Protein AF-A0A1W9N2M9-F1 (afdb_monomer_lite)

pLDDT: mean 82.01, std 12.07, range [38.38, 94.38]

Sequence (95 aa):
MYKKYQYAILLITINALIQLCVSNVLAITREQVIKNAERYADYEWTVQKGNADPKWNILKVGQKVKGVAYNWGGSDTIEKFKEKLEKGIVAGNTI

Structure (mmCIF, N/CA/C/O backbone):
data_AF-A0A1W9N2M9-F1
#
_entry.id   AF-A0A1W9N2M9-F1
#
loop_
_atom_site.group_PDB
_atom_site.id
_atom_site.type_symbol
_atom_site.label_atom_id
_atom_site.label_alt_id
_atom_site.label_comp_id
_atom_site.label_asym_id
_atom_site.label_entity_id
_atom_site.label_seq_id
_atom_site.pdbx_PDB_ins_code
_atom_site.Cartn_x
_atom_site.Cartn_y
_atom_site.Cartn_z
_atom_site.occupancy
_atom_site.B_iso_or_equiv
_atom_site.auth_seq_id
_atom_site.auth_comp_id
_atom_site.auth_asym_id
_atom_site.auth_atom_id
_atom_site.pdbx_PDB_model_num
ATOM 1 N N . MET A 1 1 ? 31.806 14.134 -51.411 1.00 58.41 1 MET A N 1
ATOM 2 C CA . MET A 1 1 ? 30.407 14.331 -50.957 1.00 58.41 1 MET A CA 1
ATOM 3 C C . MET A 1 1 ? 29.787 13.055 -50.377 1.00 58.41 1 MET A C 1
ATOM 5 O O . MET A 1 1 ? 29.222 13.123 -49.298 1.00 58.41 1 MET A O 1
ATOM 9 N N . TYR A 1 2 ? 29.983 11.891 -51.006 1.00 62.41 2 TYR A N 1
ATOM 10 C CA . TYR A 1 2 ? 29.413 10.590 -50.606 1.00 62.41 2 TYR A CA 1
ATOM 11 C C . TYR A 1 2 ? 29.686 10.144 -49.150 1.00 62.41 2 TYR A C 1
ATOM 13 O O . TYR A 1 2 ? 28.767 9.749 -48.440 1.00 62.41 2 TYR A O 1
ATOM 21 N N . LYS A 1 3 ? 30.923 10.301 -48.652 1.00 68.88 3 LYS A N 1
ATOM 22 C CA . LYS A 1 3 ? 31.301 9.880 -47.287 1.00 68.88 3 LYS A CA 1
ATOM 23 C C . LYS A 1 3 ? 30.525 10.604 -46.174 1.00 68.88 3 LYS A C 1
ATOM 25 O O . LYS A 1 3 ? 30.224 9.997 -45.158 1.00 68.88 3 LYS A O 1
ATOM 30 N N . LYS A 1 4 ? 30.151 11.880 -46.366 1.00 70.75 4 LYS A N 1
ATOM 31 C CA . LYS A 1 4 ? 29.402 12.660 -45.356 1.00 70.75 4 LYS A CA 1
ATOM 32 C C . LYS A 1 4 ? 27.999 12.091 -45.112 1.00 70.75 4 LYS A C 1
ATOM 34 O O . LYS A 1 4 ? 27.568 12.018 -43.967 1.00 70.75 4 LYS A O 1
ATOM 39 N N . TYR A 1 5 ? 27.323 11.637 -46.167 1.00 77.19 5 TYR A N 1
ATOM 40 C CA . TYR A 1 5 ? 25.996 11.026 -46.057 1.00 77.19 5 TYR A CA 1
ATOM 41 C C . TYR A 1 5 ? 26.055 9.625 -45.438 1.00 77.19 5 TYR A C 1
ATOM 43 O O . TYR A 1 5 ? 25.173 9.267 -44.666 1.00 77.19 5 TYR A O 1
ATOM 51 N N . GLN A 1 6 ? 27.126 8.864 -45.690 1.00 78.81 6 GLN A N 1
ATOM 52 C CA . GLN A 1 6 ? 27.337 7.558 -45.054 1.00 78.81 6 GLN A CA 1
ATOM 53 C C . GLN A 1 6 ? 27.501 7.672 -43.531 1.00 78.81 6 GLN A C 1
ATOM 55 O O . GLN A 1 6 ? 26.890 6.896 -42.800 1.00 78.81 6 GLN A O 1
ATOM 60 N N . TYR A 1 7 ? 28.252 8.667 -43.041 1.00 83.75 7 TYR A N 1
ATOM 61 C CA . TYR A 1 7 ? 28.370 8.913 -41.597 1.00 83.75 7 TYR A CA 1
ATOM 62 C C . TYR A 1 7 ? 27.044 9.352 -40.967 1.00 83.75 7 TYR A C 1
ATOM 64 O O . TYR A 1 7 ? 26.721 8.908 -39.868 1.00 83.75 7 TYR A O 1
ATOM 72 N N . ALA A 1 8 ? 26.259 10.180 -41.663 1.00 83.06 8 ALA A N 1
ATOM 73 C CA . ALA A 1 8 ? 24.949 10.613 -41.180 1.00 83.06 8 ALA A CA 1
ATOM 74 C C . ALA A 1 8 ? 23.960 9.440 -41.068 1.00 83.06 8 ALA A C 1
ATOM 76 O O . ALA A 1 8 ? 23.300 9.291 -40.043 1.00 83.06 8 ALA A O 1
ATOM 77 N N . ILE A 1 9 ? 23.908 8.569 -42.082 1.00 84.56 9 ILE A N 1
ATOM 78 C CA . ILE A 1 9 ? 23.062 7.367 -42.066 1.00 84.56 9 ILE A CA 1
ATOM 79 C C . ILE A 1 9 ? 23.498 6.423 -40.939 1.00 84.56 9 ILE A C 1
ATOM 81 O O . ILE A 1 9 ? 22.654 5.963 -40.174 1.00 84.56 9 ILE A O 1
ATOM 85 N N . LEU A 1 10 ? 24.806 6.195 -40.776 1.00 87.94 10 LEU A N 1
ATOM 86 C CA . LEU A 1 10 ? 25.333 5.351 -39.703 1.00 87.94 10 LEU A CA 1
ATOM 87 C C . LEU A 1 10 ? 24.938 5.886 -38.315 1.00 87.94 10 LEU A C 1
ATOM 89 O O . LEU A 1 10 ? 24.416 5.136 -37.492 1.00 87.94 10 LEU A O 1
ATOM 93 N N . LEU A 1 11 ? 25.102 7.189 -38.073 1.00 87.06 11 LEU A N 1
ATOM 94 C CA . LEU A 1 11 ? 24.700 7.838 -36.819 1.00 87.06 11 LEU A CA 1
ATOM 95 C C . LEU A 1 11 ? 23.200 7.706 -36.535 1.00 87.06 11 LEU A C 1
ATOM 97 O O . LEU A 1 11 ? 22.816 7.456 -35.392 1.00 87.06 11 LEU A O 1
ATOM 101 N N . ILE A 1 12 ? 22.353 7.849 -37.555 1.00 87.56 12 ILE A N 1
ATOM 102 C CA . ILE A 1 12 ? 20.901 7.681 -37.413 1.00 87.56 12 ILE A CA 1
ATOM 103 C C . ILE A 1 12 ? 20.570 6.228 -37.057 1.00 87.56 12 ILE A C 1
ATOM 105 O O . ILE A 1 12 ? 19.812 5.988 -36.119 1.00 87.56 12 ILE A O 1
ATOM 109 N N . THR A 1 13 ? 21.175 5.256 -37.745 1.00 85.56 13 THR A N 1
ATOM 110 C CA . THR A 1 13 ? 20.923 3.832 -37.472 1.00 85.56 13 THR A CA 1
ATOM 111 C C . THR A 1 13 ? 21.383 3.408 -36.079 1.00 85.56 13 THR A C 1
ATOM 113 O O . THR A 1 13 ? 20.656 2.687 -35.403 1.00 85.56 13 THR A O 1
ATOM 116 N N . ILE A 1 14 ? 22.531 3.905 -35.607 1.00 88.81 14 ILE A N 1
ATOM 117 C CA . ILE A 1 14 ? 23.026 3.630 -34.251 1.00 88.81 14 ILE A CA 1
ATOM 118 C C . ILE A 1 14 ? 22.081 4.228 -33.204 1.00 88.81 14 ILE A C 1
ATOM 120 O O . ILE A 1 14 ? 21.717 3.541 -32.254 1.00 88.81 14 ILE A O 1
ATOM 124 N N . ASN A 1 15 ? 21.634 5.475 -33.386 1.00 84.31 15 ASN A N 1
ATOM 125 C CA . ASN A 1 15 ? 20.689 6.100 -32.456 1.00 84.31 15 ASN A CA 1
ATOM 126 C C . ASN A 1 15 ? 19.344 5.362 -32.410 1.00 84.31 15 ASN A C 1
ATOM 128 O O . ASN A 1 15 ? 18.818 5.131 -31.322 1.00 84.31 15 ASN A O 1
ATOM 132 N N . ALA A 1 16 ? 18.819 4.940 -33.563 1.00 82.94 16 ALA A N 1
ATOM 133 C CA . ALA A 1 16 ? 17.598 4.141 -33.623 1.00 82.94 16 ALA A CA 1
ATOM 134 C C . ALA A 1 16 ? 17.772 2.791 -32.905 1.00 82.94 16 ALA A C 1
ATOM 136 O O . ALA A 1 16 ? 16.905 2.396 -32.126 1.00 82.94 16 ALA A O 1
ATOM 137 N N . LEU A 1 17 ? 18.912 2.112 -33.096 1.00 82.25 17 LEU A N 1
ATOM 138 C CA . LEU A 1 17 ? 19.209 0.852 -32.406 1.00 82.25 17 LEU A CA 1
ATOM 139 C C . LEU A 1 17 ? 19.282 1.034 -30.884 1.00 82.25 17 LEU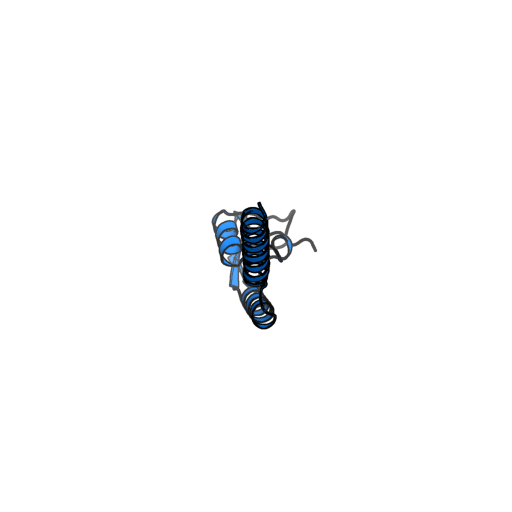 A C 1
ATOM 141 O O . LEU A 1 17 ? 18.725 0.230 -30.141 1.00 82.25 17 LEU A O 1
ATOM 145 N N . ILE A 1 18 ? 19.935 2.103 -30.415 1.00 80.94 18 ILE A N 1
ATOM 146 C CA . ILE A 1 18 ? 20.028 2.424 -28.984 1.00 80.94 18 ILE A CA 1
ATOM 147 C C . ILE A 1 18 ? 18.629 2.660 -28.403 1.00 80.94 18 ILE A C 1
ATOM 149 O O . ILE A 1 18 ? 18.299 2.088 -27.366 1.00 80.94 18 ILE A O 1
ATOM 153 N N . GLN A 1 19 ? 17.781 3.440 -29.079 1.00 76.12 19 GLN A N 1
ATOM 154 C CA . GLN A 1 19 ? 16.408 3.690 -28.626 1.00 76.12 19 GLN A CA 1
ATOM 155 C C . GLN A 1 19 ? 15.574 2.399 -28.553 1.00 76.12 19 GLN A C 1
ATOM 157 O O . GLN A 1 19 ? 14.866 2.185 -27.565 1.00 76.12 19 GLN A O 1
ATOM 162 N N . LEU A 1 20 ? 15.702 1.500 -29.534 1.00 71.44 20 LEU A N 1
ATOM 163 C CA . LEU A 1 20 ? 15.038 0.190 -29.511 1.00 71.44 20 LEU A CA 1
ATOM 164 C C . LEU A 1 20 ? 15.515 -0.692 -28.345 1.00 71.44 20 LEU A C 1
ATOM 166 O O . LEU A 1 20 ? 14.695 -1.323 -27.677 1.00 71.44 20 LEU A O 1
ATOM 170 N N . CYS A 1 21 ? 16.817 -0.708 -28.052 1.00 68.81 21 CYS A N 1
ATOM 171 C CA . CYS A 1 21 ? 17.364 -1.483 -26.936 1.00 68.81 21 CYS A CA 1
ATOM 172 C C . CYS A 1 21 ? 16.920 -0.940 -25.565 1.00 68.81 21 CYS A C 1
ATOM 174 O O . CYS A 1 21 ? 16.600 -1.726 -24.674 1.00 68.81 21 CYS A O 1
ATOM 176 N N . VAL A 1 22 ? 16.846 0.385 -25.394 1.00 66.06 22 VAL A N 1
ATOM 177 C CA . VAL A 1 22 ? 16.427 1.021 -24.127 1.00 66.06 22 VAL A CA 1
ATOM 178 C C . VAL A 1 22 ? 14.931 0.817 -23.846 1.00 66.06 22 VAL A C 1
ATOM 180 O O . VAL A 1 22 ? 14.532 0.698 -22.689 1.00 66.06 22 VAL A O 1
ATOM 183 N N . SER A 1 23 ? 14.105 0.696 -24.889 1.00 61.69 23 SER A N 1
ATOM 184 C CA . SER A 1 23 ? 12.645 0.542 -24.761 1.00 61.69 23 SER A CA 1
ATOM 185 C C . SER A 1 23 ? 12.222 -0.738 -24.020 1.00 61.69 23 SER A C 1
ATOM 187 O O . SER A 1 23 ? 11.196 -0.747 -23.345 1.00 61.69 23 SER A O 1
ATOM 189 N N . ASN A 1 24 ? 13.025 -1.805 -24.087 1.00 59.09 24 ASN A N 1
ATOM 190 C CA . ASN A 1 24 ? 12.721 -3.085 -23.432 1.00 59.09 24 ASN A CA 1
ATOM 191 C C . ASN A 1 24 ? 13.094 -3.123 -21.939 1.00 59.09 24 ASN A C 1
ATOM 193 O O . ASN A 1 24 ? 12.630 -4.004 -21.222 1.00 59.09 24 ASN A O 1
ATOM 197 N N . VAL A 1 25 ? 13.899 -2.172 -21.450 1.00 59.56 25 VAL A N 1
ATOM 198 C CA . VAL A 1 25 ? 14.347 -2.132 -20.042 1.00 59.56 25 VAL A CA 1
ATOM 199 C C . VAL A 1 25 ? 13.218 -1.706 -19.094 1.00 59.56 25 VAL A C 1
ATOM 201 O O . VAL A 1 25 ? 13.256 -2.012 -17.906 1.00 59.56 25 VAL A O 1
ATOM 204 N N . LEU A 1 26 ? 12.194 -1.020 -19.608 1.00 64.31 26 LEU A N 1
ATOM 205 C CA . LEU A 1 26 ? 11.086 -0.494 -18.804 1.00 64.31 26 LEU A CA 1
ATOM 206 C C . LEU A 1 26 ? 9.888 -1.452 -18.692 1.00 64.31 26 LEU A C 1
ATOM 208 O O . LEU A 1 26 ? 8.945 -1.160 -17.958 1.00 64.31 26 LEU A O 1
ATOM 212 N N . ALA A 1 27 ? 9.905 -2.587 -19.395 1.00 75.56 27 ALA A N 1
ATOM 213 C CA . ALA A 1 27 ? 8.839 -3.578 -19.310 1.00 75.56 27 ALA A CA 1
ATOM 214 C C . ALA A 1 27 ? 9.058 -4.508 -18.103 1.00 75.56 27 ALA A C 1
ATOM 216 O O . ALA A 1 27 ? 10.103 -5.144 -17.976 1.00 75.56 27 ALA A O 1
ATOM 217 N N . ILE A 1 28 ? 8.064 -4.614 -17.217 1.00 81.19 28 ILE A N 1
ATOM 218 C CA . ILE A 1 28 ? 8.078 -5.615 -16.142 1.00 81.19 28 ILE A CA 1
ATOM 219 C C . ILE A 1 28 ? 7.776 -7.003 -16.714 1.00 81.19 28 ILE A C 1
ATOM 221 O O . ILE A 1 28 ? 6.916 -7.155 -17.582 1.00 81.19 28 ILE A O 1
ATOM 225 N N . THR A 1 29 ? 8.470 -8.030 -16.224 1.00 86.69 29 THR A N 1
ATOM 226 C CA . THR A 1 29 ? 8.194 -9.411 -16.637 1.00 86.69 29 THR A CA 1
ATOM 227 C C . THR A 1 29 ? 6.891 -9.917 -16.016 1.00 86.69 29 THR A C 1
ATOM 229 O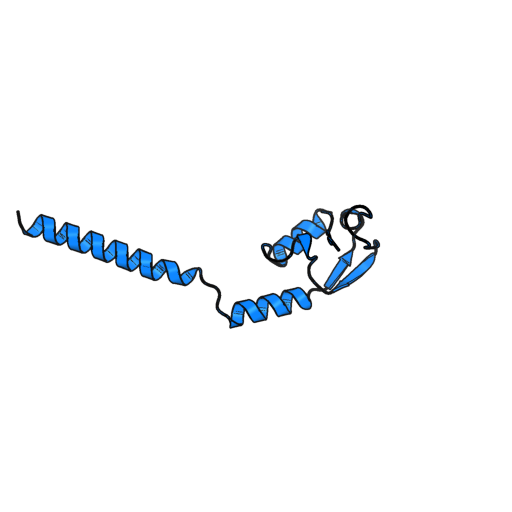 O . THR A 1 29 ? 6.417 -9.391 -15.004 1.00 86.69 29 THR A O 1
ATOM 232 N N . ARG A 1 30 ? 6.319 -10.984 -16.584 1.00 88.00 30 ARG A N 1
ATOM 233 C CA . ARG A 1 30 ? 5.137 -11.655 -16.022 1.00 88.00 30 ARG A CA 1
ATOM 234 C C . ARG A 1 30 ? 5.393 -12.128 -14.590 1.00 88.00 30 ARG A C 1
ATOM 236 O O . ARG A 1 30 ? 4.537 -11.975 -13.725 1.00 88.00 30 ARG A O 1
ATOM 243 N N . GLU A 1 31 ? 6.574 -12.674 -14.330 1.00 89.31 31 GLU A N 1
ATOM 244 C CA . GLU A 1 31 ? 6.993 -13.136 -13.006 1.00 89.31 31 GLU A CA 1
ATOM 245 C C . GLU A 1 31 ? 7.035 -11.968 -12.020 1.00 89.31 31 GLU A C 1
ATOM 247 O O . GLU A 1 31 ? 6.602 -12.097 -10.877 1.00 89.31 31 G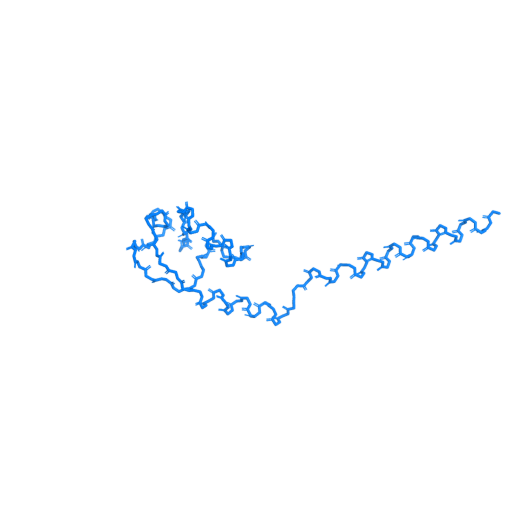LU A O 1
ATOM 252 N N . GLN A 1 32 ? 7.501 -10.803 -12.473 1.00 84.38 32 GLN A N 1
ATOM 253 C CA . GLN A 1 32 ? 7.543 -9.595 -11.661 1.00 84.38 32 GLN A CA 1
ATOM 254 C C . GLN A 1 32 ? 6.138 -9.058 -11.364 1.00 84.38 32 GLN A C 1
ATOM 256 O O . GLN A 1 32 ? 5.885 -8.628 -10.240 1.00 84.38 32 GLN A O 1
ATOM 261 N N . VAL A 1 33 ? 5.209 -9.135 -12.325 1.00 86.31 33 VAL A N 1
ATOM 262 C CA . VAL A 1 33 ? 3.784 -8.821 -12.110 1.00 86.31 33 VAL A CA 1
ATOM 263 C C . VAL A 1 33 ? 3.190 -9.726 -11.033 1.00 86.31 33 VAL A C 1
ATOM 265 O O . VAL A 1 33 ? 2.593 -9.221 -10.085 1.00 86.31 33 VAL A O 1
ATOM 268 N N . ILE A 1 34 ? 3.386 -11.043 -11.150 1.00 89.94 34 ILE A N 1
ATOM 269 C CA . ILE A 1 34 ? 2.865 -12.026 -10.187 1.00 89.94 34 ILE A CA 1
ATOM 270 C C . ILE A 1 34 ? 3.442 -11.758 -8.799 1.00 89.94 34 ILE A C 1
ATOM 272 O O . ILE A 1 34 ? 2.688 -11.586 -7.846 1.00 89.94 34 ILE A O 1
ATOM 276 N N . LYS A 1 35 ? 4.765 -11.608 -8.701 1.00 89.44 35 LYS A N 1
ATOM 277 C CA . LYS A 1 35 ? 5.443 -11.314 -7.437 1.00 89.44 35 LYS A CA 1
ATOM 278 C C . LYS A 1 35 ? 4.943 -10.015 -6.803 1.00 89.44 35 LYS A C 1
ATOM 280 O O . LYS A 1 35 ? 4.797 -9.935 -5.587 1.00 89.44 35 LYS A O 1
ATOM 285 N N . ASN A 1 36 ? 4.687 -8.979 -7.601 1.00 86.88 36 ASN A N 1
ATOM 286 C CA . ASN A 1 36 ? 4.129 -7.730 -7.090 1.00 86.88 36 ASN A CA 1
ATOM 287 C C . ASN A 1 36 ? 2.695 -7.925 -6.586 1.00 86.88 36 ASN A C 1
ATOM 289 O O . ASN A 1 36 ? 2.378 -7.452 -5.498 1.00 86.88 36 ASN A O 1
ATOM 293 N N . ALA A 1 37 ? 1.856 -8.652 -7.325 1.00 88.00 37 ALA A N 1
ATOM 294 C CA . ALA A 1 37 ? 0.490 -8.953 -6.908 1.00 88.00 37 ALA A CA 1
ATOM 295 C C . ALA A 1 37 ? 0.453 -9.748 -5.591 1.00 88.00 37 ALA A C 1
ATOM 297 O O . ALA A 1 37 ? -0.297 -9.386 -4.686 1.00 88.00 37 ALA A O 1
ATOM 298 N N . GLU A 1 38 ? 1.309 -10.762 -5.447 1.00 91.19 38 GLU A N 1
ATOM 299 C CA . GLU A 1 38 ? 1.474 -11.529 -4.204 1.00 91.19 38 GLU A CA 1
ATOM 300 C C . GLU A 1 38 ? 1.885 -10.617 -3.048 1.00 91.19 38 GLU A C 1
ATOM 302 O O . GLU A 1 38 ? 1.215 -10.575 -2.019 1.00 91.19 38 GLU A O 1
ATOM 307 N N . ARG A 1 39 ? 2.921 -9.788 -3.246 1.00 90.19 39 ARG A N 1
ATOM 308 C CA . ARG A 1 39 ? 3.345 -8.809 -2.235 1.00 90.19 39 ARG A CA 1
ATOM 309 C C . ARG A 1 39 ? 2.202 -7.882 -1.819 1.00 90.19 39 ARG A C 1
ATOM 311 O O . ARG A 1 39 ? 2.111 -7.530 -0.647 1.00 90.19 39 ARG A O 1
ATOM 318 N N . TYR A 1 40 ? 1.366 -7.450 -2.763 1.00 89.50 40 TYR A N 1
ATOM 319 C CA . TYR A 1 40 ? 0.266 -6.523 -2.488 1.00 89.50 40 TYR A CA 1
ATOM 320 C C . TYR A 1 40 ? -0.836 -7.220 -1.699 1.00 89.50 40 TYR A C 1
ATOM 322 O O . TYR A 1 40 ? -1.363 -6.627 -0.763 1.00 89.50 40 TYR A O 1
ATOM 330 N N . ALA A 1 41 ? -1.157 -8.465 -2.054 1.00 89.38 41 ALA A N 1
ATOM 331 C CA . ALA A 1 41 ? -2.136 -9.288 -1.356 1.00 89.38 41 ALA A CA 1
ATOM 332 C C . ALA A 1 41 ? -1.673 -9.667 0.059 1.00 89.38 41 ALA A C 1
ATOM 334 O O . ALA A 1 41 ? -2.500 -9.756 0.965 1.00 89.38 41 ALA A O 1
ATOM 335 N N . ASP A 1 42 ? -0.367 -9.849 0.261 1.00 92.50 42 ASP A N 1
ATOM 336 C CA . ASP A 1 42 ? 0.203 -10.252 1.547 1.00 92.50 42 ASP A CA 1
ATOM 337 C C . ASP A 1 42 ? 0.573 -9.099 2.483 1.00 92.50 42 ASP A C 1
ATOM 339 O O . ASP A 1 42 ? 0.876 -9.337 3.652 1.00 92.50 42 ASP A O 1
ATOM 343 N N . TYR A 1 43 ? 0.522 -7.852 2.014 1.00 91.38 43 TYR A N 1
ATOM 344 C CA . TYR A 1 43 ? 0.879 -6.702 2.837 1.00 91.38 43 TYR A CA 1
ATOM 345 C C . TYR A 1 43 ? -0.124 -6.486 3.976 1.00 91.38 43 TYR A C 1
ATOM 347 O O . TYR A 1 43 ? -1.312 -6.270 3.742 1.00 91.38 43 TYR A O 1
ATOM 355 N N . GLU A 1 44 ? 0.361 -6.491 5.215 1.00 93.31 44 GLU A N 1
ATOM 356 C CA . GLU A 1 44 ? -0.442 -6.198 6.400 1.00 93.31 44 GLU A CA 1
ATOM 357 C C . GLU A 1 44 ? -0.149 -4.801 6.941 1.00 93.31 44 GLU A C 1
ATOM 359 O O . GLU A 1 44 ? 1.004 -4.373 7.043 1.00 93.31 44 GLU A O 1
ATOM 364 N N . TRP A 1 45 ? -1.200 -4.095 7.346 1.00 91.75 45 TRP A N 1
ATOM 365 C CA . TRP A 1 45 ? -1.093 -2.780 7.965 1.00 91.75 45 TRP A CA 1
ATOM 366 C C . TRP A 1 45 ? -2.189 -2.563 9.006 1.00 91.75 45 TRP A C 1
ATOM 368 O O . TRP A 1 45 ? -3.197 -3.268 9.054 1.00 91.75 45 TRP A O 1
ATOM 378 N N . THR A 1 46 ? -1.964 -1.592 9.890 1.00 93.38 46 THR A N 1
ATOM 379 C CA . THR A 1 46 ? -2.931 -1.195 10.918 1.00 93.38 46 THR A CA 1
ATOM 380 C C . THR A 1 46 ? -3.513 0.159 10.560 1.00 93.38 46 THR A C 1
ATOM 382 O O . THR A 1 46 ? -2.774 1.107 10.298 1.00 93.38 46 THR A O 1
ATOM 385 N N . VAL A 1 47 ? -4.838 0.251 10.568 1.00 92.12 47 VAL A N 1
ATOM 386 C CA . VAL A 1 47 ? -5.570 1.473 10.242 1.00 92.12 47 VAL A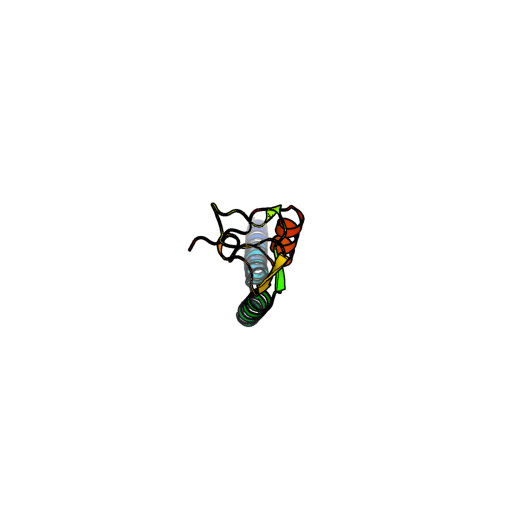 CA 1
ATOM 387 C C . VAL A 1 47 ? -5.286 2.537 11.298 1.00 92.12 47 VAL A C 1
ATOM 389 O O . VAL A 1 47 ? -5.595 2.354 12.477 1.00 92.12 47 VAL A O 1
ATOM 392 N N . GLN A 1 48 ? -4.728 3.670 10.881 1.00 92.25 48 GLN A N 1
ATOM 393 C CA . GLN A 1 48 ? -4.529 4.825 11.753 1.00 92.25 48 GLN A CA 1
ATOM 394 C C . GLN A 1 48 ? -5.701 5.806 11.641 1.00 92.25 48 GLN A C 1
ATOM 396 O O . GLN A 1 48 ? -6.527 5.720 10.730 1.00 92.25 48 GLN A O 1
ATOM 401 N N . LYS A 1 49 ? -5.759 6.783 12.556 1.00 91.25 49 LYS A N 1
ATOM 402 C CA . LYS A 1 49 ? -6.837 7.785 12.616 1.00 91.25 49 LYS A CA 1
ATOM 403 C C . LYS A 1 49 ? -7.054 8.525 11.293 1.00 91.25 49 LYS A C 1
ATOM 405 O O . LYS A 1 49 ? -8.198 8.728 10.919 1.00 91.25 49 LYS A O 1
ATOM 410 N N . GLY A 1 50 ? -5.985 8.906 10.592 1.00 89.25 50 GLY A N 1
ATOM 411 C CA . GLY A 1 50 ? -6.096 9.602 9.303 1.00 89.25 50 GLY A CA 1
ATOM 412 C C . GLY A 1 50 ? -6.534 8.703 8.142 1.00 89.25 50 GLY A C 1
ATOM 413 O O . GLY A 1 50 ? -7.045 9.187 7.140 1.00 89.25 50 GLY A O 1
ATOM 414 N N . ASN A 1 51 ? -6.374 7.382 8.268 1.00 90.12 51 ASN A N 1
ATOM 415 C CA . ASN A 1 51 ? -6.711 6.458 7.186 1.00 90.12 51 ASN A CA 1
ATOM 416 C C . ASN A 1 51 ? -8.193 6.053 7.198 1.00 90.12 51 ASN A C 1
ATOM 418 O O . ASN A 1 51 ? -8.707 5.632 6.162 1.00 90.12 51 ASN A O 1
ATOM 422 N N . ALA A 1 52 ? -8.859 6.159 8.352 1.00 90.88 52 ALA A N 1
ATOM 423 C CA . ALA A 1 52 ? -10.269 5.831 8.533 1.00 90.88 52 ALA A CA 1
ATOM 424 C C . ALA A 1 52 ? -11.147 7.060 8.270 1.00 90.88 52 ALA A C 1
ATOM 426 O O . ALA A 1 52 ? -11.090 8.038 9.015 1.00 90.88 52 ALA A O 1
ATOM 427 N N . ASP A 1 53 ? -11.983 6.990 7.237 1.00 88.44 53 ASP A N 1
ATOM 428 C CA . ASP A 1 53 ? -12.974 8.022 6.938 1.00 88.44 53 ASP A CA 1
ATOM 429 C C . ASP A 1 53 ? -14.268 7.341 6.470 1.00 88.44 53 ASP A C 1
ATOM 431 O O . ASP A 1 53 ? -14.263 6.734 5.396 1.00 88.44 53 ASP A O 1
ATOM 435 N N . PRO A 1 54 ? -15.378 7.449 7.228 1.00 88.12 54 PRO A N 1
ATOM 436 C CA . PRO A 1 54 ? -16.646 6.797 6.895 1.00 88.12 54 PRO A CA 1
ATOM 437 C C . PRO A 1 54 ? -17.241 7.259 5.559 1.00 88.12 54 PRO A C 1
ATOM 439 O O . PRO A 1 54 ? -18.107 6.578 5.014 1.00 88.12 54 PRO A O 1
ATOM 442 N N . LYS A 1 55 ? -16.789 8.395 5.012 1.00 86.81 55 LYS A N 1
ATOM 443 C CA . LYS A 1 55 ? -17.168 8.847 3.670 1.00 86.81 55 LYS A CA 1
ATOM 444 C C . LYS A 1 55 ? -16.534 7.996 2.564 1.00 86.81 55 LYS A C 1
ATOM 446 O O . LYS A 1 55 ? -17.105 7.898 1.482 1.00 86.81 55 LYS A O 1
ATOM 451 N N . TRP A 1 56 ? -15.358 7.420 2.812 1.00 83.94 56 TRP A N 1
ATOM 452 C CA . TRP A 1 56 ? -14.521 6.783 1.787 1.00 83.94 56 TRP A CA 1
ATOM 453 C C . TRP A 1 56 ? -14.190 5.317 2.067 1.00 83.94 56 TRP A C 1
ATOM 455 O O . TRP A 1 56 ? -13.684 4.632 1.177 1.00 83.94 56 TRP A O 1
ATOM 465 N N . ASN A 1 57 ? -14.390 4.843 3.295 1.00 86.69 57 ASN A N 1
ATOM 466 C CA . ASN A 1 57 ? -14.150 3.464 3.693 1.00 86.69 57 ASN A CA 1
ATOM 467 C C . ASN A 1 57 ? -14.928 3.102 4.970 1.00 86.69 57 ASN A C 1
ATOM 469 O O . ASN A 1 57 ? -15.432 3.956 5.689 1.00 86.69 57 ASN A O 1
ATOM 473 N N . ILE A 1 58 ? -14.994 1.806 5.269 1.00 88.75 58 ILE A N 1
ATOM 474 C CA . ILE A 1 58 ? -15.619 1.260 6.488 1.00 88.75 58 ILE A CA 1
ATOM 475 C C . ILE A 1 58 ? -14.581 0.844 7.544 1.00 88.75 58 ILE A C 1
ATOM 477 O O . ILE A 1 58 ? -14.867 0.027 8.422 1.00 88.75 58 ILE A O 1
ATOM 481 N N . LEU A 1 59 ? -13.350 1.349 7.426 1.00 89.19 59 LEU A N 1
ATOM 482 C CA . LEU A 1 59 ? -12.228 0.927 8.258 1.00 89.19 59 LEU A CA 1
ATOM 483 C C . LEU A 1 59 ? -12.314 1.552 9.651 1.00 89.19 59 LEU A C 1
ATOM 485 O O . LEU A 1 59 ? -12.723 2.701 9.820 1.00 89.19 59 LEU A O 1
ATOM 489 N N . LYS A 1 60 ? -11.882 0.798 10.663 1.00 92.00 60 LYS A N 1
ATOM 490 C CA . LYS A 1 60 ? -11.840 1.260 12.056 1.00 92.00 60 LYS A CA 1
ATOM 491 C C . LYS A 1 60 ? -10.402 1.460 12.506 1.00 92.00 60 LYS A C 1
ATOM 493 O O . LYS A 1 60 ? -9.547 0.631 12.222 1.00 92.00 60 LYS A O 1
ATOM 498 N N . VAL A 1 61 ? -10.132 2.529 13.252 1.00 93.88 61 VAL A N 1
ATOM 499 C CA . VAL A 1 61 ? -8.798 2.773 13.827 1.00 93.88 61 VAL A CA 1
ATOM 500 C C . VAL A 1 61 ? -8.364 1.576 14.680 1.00 93.88 61 VAL A C 1
ATOM 502 O O . VAL A 1 61 ? -9.144 1.073 15.487 1.00 93.88 61 VAL A O 1
ATOM 505 N N . GLY A 1 62 ? -7.132 1.109 14.483 1.00 94.19 62 GLY A N 1
ATOM 506 C CA . GLY A 1 62 ? -6.576 -0.079 15.138 1.00 94.19 62 GLY A CA 1
ATOM 507 C C . GLY A 1 62 ? -6.928 -1.410 14.462 1.00 94.19 62 GLY A C 1
ATOM 508 O O . GLY A 1 62 ? -6.371 -2.441 14.836 1.00 94.19 62 GLY A O 1
ATOM 509 N N . GLN A 1 63 ? -7.805 -1.417 13.454 1.00 93.56 63 GLN A N 1
ATOM 510 C CA . GLN A 1 63 ? -8.087 -2.610 12.659 1.00 93.56 63 GLN A CA 1
ATOM 511 C C . GLN A 1 63 ? -6.836 -3.033 11.883 1.00 93.56 63 GLN A C 1
ATOM 513 O O . GLN A 1 63 ? -6.187 -2.207 11.240 1.00 93.56 63 GLN A O 1
ATOM 518 N N . LYS A 1 64 ? -6.525 -4.331 11.902 1.00 94.38 64 LYS A N 1
ATOM 519 C CA . LYS A 1 64 ? -5.540 -4.921 10.993 1.00 94.38 64 LYS A CA 1
ATOM 520 C C . LYS A 1 64 ? -6.199 -5.238 9.657 1.00 94.38 64 LYS A C 1
ATOM 522 O O . LYS A 1 64 ? -7.275 -5.837 9.624 1.00 94.38 64 LYS A O 1
ATOM 527 N N . VAL A 1 65 ? -5.556 -4.828 8.574 1.00 91.56 65 VAL A N 1
ATOM 528 C CA . VAL A 1 65 ? -6.005 -5.050 7.199 1.00 91.56 65 VAL A CA 1
ATOM 529 C C . VAL A 1 65 ? -4.899 -5.778 6.454 1.00 91.56 65 VAL A C 1
ATOM 531 O O . VAL A 1 65 ? -3.724 -5.442 6.601 1.00 91.56 65 VAL A O 1
ATOM 534 N N . LYS A 1 66 ? -5.295 -6.770 5.658 1.00 92.00 66 LYS A N 1
ATOM 535 C CA . LYS A 1 66 ? -4.426 -7.467 4.717 1.00 92.00 66 LYS A CA 1
ATOM 536 C C . LYS A 1 66 ? -4.781 -7.017 3.301 1.00 92.00 66 LYS A C 1
ATOM 538 O O . LYS A 1 66 ? -5.964 -6.939 2.966 1.00 92.00 66 LYS A O 1
ATOM 543 N N . GLY A 1 67 ? -3.772 -6.695 2.504 1.00 89.50 67 GLY A N 1
ATOM 544 C CA . GLY A 1 67 ? -3.928 -6.120 1.176 1.00 89.50 67 GLY A CA 1
ATOM 545 C C . GLY A 1 67 ? -3.650 -4.614 1.111 1.00 89.50 67 GLY A C 1
ATOM 546 O O . GLY A 1 67 ? -3.649 -3.898 2.115 1.00 89.50 67 GLY A O 1
ATOM 547 N N . VAL A 1 68 ? -3.471 -4.119 -0.111 1.00 88.25 68 VAL A N 1
ATOM 548 C CA . VAL A 1 68 ? -3.419 -2.686 -0.442 1.00 88.25 68 VAL A CA 1
ATOM 549 C C . VAL A 1 68 ? -4.832 -2.178 -0.750 1.00 88.25 68 VAL A C 1
ATOM 551 O O . VAL A 1 68 ? -5.612 -2.862 -1.409 1.00 88.25 68 VAL A O 1
ATOM 554 N N . ALA A 1 69 ? -5.178 -0.975 -0.283 1.00 83.25 69 ALA A N 1
ATOM 555 C CA . ALA A 1 69 ? -6.499 -0.394 -0.532 1.00 83.25 69 ALA A CA 1
ATOM 556 C C . ALA A 1 69 ? -6.732 -0.135 -2.035 1.00 83.25 69 ALA A C 1
ATOM 558 O O . ALA A 1 69 ? -5.894 0.474 -2.704 1.00 83.25 69 ALA A O 1
ATOM 559 N N . TYR A 1 70 ? -7.889 -0.562 -2.557 1.00 70.75 70 TYR A N 1
ATOM 560 C CA . TYR A 1 70 ? -8.182 -0.578 -3.997 1.00 70.75 70 TYR A CA 1
ATOM 561 C C . TYR A 1 70 ? -8.143 0.805 -4.658 1.00 70.75 70 TYR A C 1
ATOM 563 O O . TYR A 1 70 ? -7.706 0.926 -5.795 1.00 70.75 70 TYR A O 1
ATOM 571 N N . ASN A 1 71 ? -8.518 1.877 -3.951 1.00 69.00 71 ASN A N 1
ATOM 572 C CA . ASN A 1 71 ? -8.509 3.227 -4.534 1.00 69.00 71 ASN A CA 1
ATOM 573 C C . ASN A 1 71 ? -7.096 3.819 -4.693 1.00 69.00 71 ASN A C 1
ATOM 575 O O . ASN A 1 71 ? -6.916 4.896 -5.257 1.00 69.00 71 ASN A O 1
ATOM 579 N N . TRP A 1 72 ? -6.081 3.129 -4.173 1.00 69.75 72 TRP A N 1
ATOM 580 C CA . TRP A 1 72 ? -4.665 3.381 -4.461 1.00 69.75 72 TRP A CA 1
ATOM 581 C C . TRP A 1 72 ? -4.091 2.259 -5.361 1.00 69.75 72 TRP A C 1
ATOM 583 O O . TRP A 1 72 ? -2.902 2.232 -5.678 1.00 69.75 72 TRP A O 1
ATOM 593 N N . GLY A 1 73 ? -4.958 1.320 -5.754 1.00 55.94 73 GLY A N 1
ATOM 594 C CA . GLY A 1 73 ? -4.685 -0.024 -6.241 1.00 55.94 73 GLY A CA 1
ATOM 595 C C . GLY A 1 73 ? -4.389 -0.096 -7.729 1.00 55.94 73 GLY A C 1
ATOM 596 O O . GLY A 1 73 ? -5.256 -0.367 -8.553 1.00 55.94 73 GLY A O 1
ATOM 597 N N . GLY A 1 74 ? -3.109 0.054 -8.043 1.00 57.12 74 GLY A N 1
ATOM 598 C CA . GLY A 1 74 ? -2.525 -0.412 -9.299 1.00 57.12 74 GLY A CA 1
ATOM 599 C C . GLY A 1 74 ? -1.318 0.411 -9.718 1.00 57.12 74 GLY A C 1
ATOM 600 O O . GLY A 1 74 ? -0.365 -0.129 -10.270 1.00 57.12 74 GLY A O 1
ATOM 601 N N . SER A 1 75 ? -1.345 1.705 -9.400 1.00 62.88 75 SER A N 1
ATOM 602 C C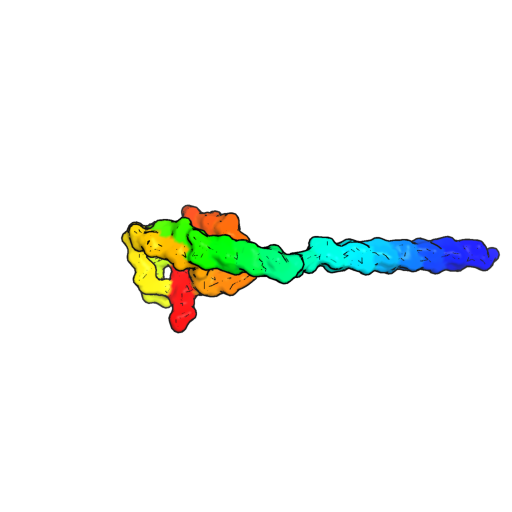A . SER A 1 75 ? -0.317 2.665 -9.816 1.00 62.88 75 SER A CA 1
ATOM 603 C C . SER A 1 75 ? 0.762 2.894 -8.758 1.00 62.88 75 SER A C 1
ATOM 605 O O . SER A 1 75 ? 1.876 3.287 -9.099 1.00 62.88 75 SER A O 1
ATOM 607 N N . ASP A 1 76 ? 0.442 2.687 -7.478 1.00 76.56 76 ASP A N 1
ATOM 608 C CA . ASP A 1 76 ? 1.404 2.854 -6.391 1.00 76.56 76 ASP A CA 1
ATOM 609 C C . ASP A 1 76 ? 2.158 1.556 -6.096 1.00 76.56 76 ASP A C 1
ATOM 611 O O . ASP A 1 76 ? 1.622 0.451 -6.211 1.00 76.56 76 ASP A O 1
ATOM 615 N N . THR A 1 77 ? 3.408 1.709 -5.659 1.00 86.88 77 THR A N 1
ATOM 616 C CA . THR A 1 77 ? 4.175 0.638 -5.020 1.00 86.88 77 THR A CA 1
ATOM 617 C C . THR A 1 77 ? 3.776 0.504 -3.547 1.00 86.88 77 THR A C 1
ATOM 619 O O . THR A 1 77 ? 3.207 1.431 -2.966 1.00 86.88 77 THR A O 1
ATOM 622 N N . ILE A 1 78 ? 4.114 -0.618 -2.901 1.00 87.44 78 ILE A N 1
ATOM 623 C CA . ILE A 1 78 ? 3.897 -0.796 -1.450 1.00 87.44 78 ILE A CA 1
ATOM 624 C C . ILE A 1 78 ? 4.566 0.319 -0.645 1.00 87.44 78 ILE A C 1
ATOM 626 O O . ILE A 1 78 ? 4.032 0.775 0.361 1.00 87.44 78 ILE A O 1
ATOM 630 N N . GLU A 1 79 ? 5.733 0.777 -1.078 1.00 90.25 79 GLU A N 1
ATOM 631 C CA . GLU A 1 79 ? 6.497 1.814 -0.392 1.00 90.25 79 GLU A CA 1
ATOM 632 C C . GLU A 1 79 ? 5.746 3.150 -0.430 1.00 90.25 79 GLU A C 1
ATOM 634 O O . GLU A 1 79 ? 5.632 3.831 0.589 1.00 90.25 79 GLU A O 1
ATOM 639 N N . LYS A 1 80 ? 5.140 3.479 -1.574 1.00 88.12 80 LYS A N 1
ATOM 640 C CA . LYS A 1 80 ? 4.307 4.675 -1.717 1.00 88.12 80 LYS A CA 1
ATOM 641 C C . LYS A 1 80 ? 2.974 4.549 -0.982 1.00 88.12 80 LYS A C 1
ATOM 643 O O . LYS A 1 80 ? 2.506 5.519 -0.387 1.00 88.12 80 LYS A O 1
ATOM 648 N N . PHE A 1 81 ? 2.389 3.351 -0.963 1.00 89.06 81 PHE A N 1
ATOM 649 C CA . PHE A 1 81 ? 1.239 3.038 -0.115 1.00 89.06 81 PHE A CA 1
ATOM 650 C C . PHE A 1 81 ? 1.569 3.292 1.364 1.00 89.06 81 PHE A C 1
ATOM 652 O O . PHE A 1 81 ? 0.853 4.022 2.047 1.00 89.06 81 PHE A O 1
ATOM 659 N N . LYS A 1 82 ? 2.704 2.776 1.841 1.00 90.12 82 LYS A N 1
ATOM 660 C CA . LYS A 1 82 ? 3.182 2.969 3.214 1.00 90.12 82 LYS A CA 1
ATOM 661 C C . LYS A 1 82 ? 3.393 4.447 3.551 1.00 90.12 82 LYS A C 1
ATOM 663 O O . LYS A 1 82 ? 2.903 4.906 4.577 1.00 90.12 82 LYS A O 1
ATOM 668 N N . GLU A 1 83 ? 4.045 5.203 2.672 1.00 91.56 83 GLU A N 1
ATOM 669 C CA . GLU A 1 83 ? 4.254 6.646 2.851 1.00 91.56 83 GLU A CA 1
ATOM 670 C C . GLU A 1 83 ? 2.922 7.397 3.021 1.00 91.56 83 GLU A C 1
ATOM 672 O O . GLU A 1 83 ? 2.782 8.269 3.881 1.00 91.56 83 GLU A O 1
ATOM 677 N N . LYS A 1 84 ? 1.910 7.048 2.222 1.00 88.69 84 LYS A N 1
ATOM 678 C CA . LYS A 1 84 ? 0.574 7.644 2.327 1.00 88.69 84 LYS A CA 1
ATOM 679 C C . LYS A 1 84 ? -0.129 7.266 3.632 1.00 88.69 84 LYS A C 1
ATOM 681 O O . LYS A 1 84 ? -0.783 8.126 4.226 1.00 88.69 84 LYS A O 1
ATOM 686 N N . LEU A 1 85 ? 0.018 6.019 4.088 1.00 89.94 85 LEU A N 1
ATOM 687 C CA . LEU A 1 85 ? -0.510 5.592 5.385 1.00 89.94 85 LEU A CA 1
ATOM 688 C C . LEU A 1 85 ? 0.089 6.416 6.526 1.00 89.94 85 LEU A C 1
ATOM 690 O O . LEU A 1 85 ? -0.667 6.946 7.337 1.00 89.94 85 LEU A O 1
ATOM 694 N N . GLU A 1 86 ? 1.415 6.574 6.540 1.00 90.31 86 GLU A N 1
ATOM 695 C CA . GLU A 1 86 ? 2.155 7.349 7.547 1.00 90.31 86 GLU A CA 1
ATOM 696 C C . GLU A 1 86 ? 1.780 8.836 7.538 1.00 90.31 86 GLU A C 1
ATOM 698 O O . GLU A 1 86 ? 1.724 9.477 8.585 1.00 90.31 86 GLU A O 1
ATOM 703 N N . LYS A 1 87 ? 1.447 9.379 6.364 1.00 89.69 87 LYS A N 1
ATOM 704 C CA . LYS A 1 87 ? 0.919 10.744 6.210 1.00 89.69 87 LYS A CA 1
ATOM 705 C C . LYS A 1 87 ? -0.542 10.893 6.642 1.00 89.69 87 LYS A C 1
ATOM 707 O O . LYS A 1 87 ? -1.084 11.993 6.562 1.00 89.69 87 LYS A O 1
ATOM 712 N N . GLY A 1 88 ? -1.196 9.811 7.067 1.00 86.81 88 GLY A N 1
ATOM 713 C CA . GLY A 1 88 ? -2.602 9.825 7.454 1.00 86.81 88 GLY A CA 1
ATOM 714 C C . GLY A 1 88 ? -3.540 10.098 6.280 1.00 86.81 88 GLY A C 1
ATOM 715 O O . GLY A 1 88 ? -4.612 10.657 6.485 1.00 86.81 88 GLY A O 1
ATOM 716 N N . ILE A 1 89 ? -3.145 9.745 5.054 1.00 86.69 89 ILE A N 1
ATOM 717 C CA . ILE A 1 89 ? -4.017 9.874 3.885 1.00 86.69 89 ILE A CA 1
ATOM 718 C C . ILE A 1 89 ? -5.096 8.790 3.967 1.00 86.69 89 ILE A C 1
ATOM 720 O O . ILE A 1 89 ? -4.821 7.641 4.328 1.00 86.69 89 ILE A O 1
ATOM 724 N N . VAL A 1 90 ? -6.330 9.166 3.632 1.00 86.75 90 VAL A N 1
ATOM 725 C CA . VAL A 1 90 ? -7.504 8.290 3.694 1.00 86.75 90 VAL A CA 1
ATOM 726 C C . VAL A 1 90 ? -7.334 7.096 2.759 1.00 86.75 90 VAL A C 1
ATOM 728 O O . VAL A 1 90 ? -7.26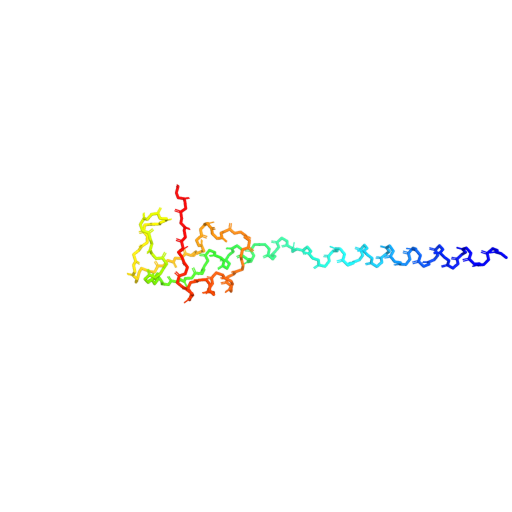5 7.254 1.536 1.00 86.75 90 VAL A O 1
ATOM 731 N N . ALA A 1 91 ? -7.297 5.893 3.334 1.00 80.00 91 ALA A N 1
ATOM 732 C CA . ALA A 1 91 ? -7.210 4.647 2.584 1.00 80.00 91 ALA A CA 1
ATOM 733 C C . ALA A 1 91 ? -8.599 4.316 2.028 1.00 80.00 91 ALA A C 1
ATOM 735 O O . ALA A 1 91 ? -9.427 3.699 2.693 1.00 80.00 91 ALA A O 1
ATOM 736 N N . GLY A 1 92 ? -8.903 4.829 0.839 1.00 67.31 92 GLY A N 1
ATOM 737 C CA . GLY A 1 92 ? -10.217 4.673 0.227 1.00 67.31 92 GLY A CA 1
ATOM 738 C C . GLY A 1 92 ? -10.483 3.236 -0.220 1.00 67.31 92 GLY A C 1
ATOM 739 O O . GLY A 1 92 ? -9.612 2.579 -0.794 1.00 67.31 92 GLY A O 1
ATOM 740 N N . ASN A 1 93 ? -11.714 2.784 -0.015 1.00 60.09 93 ASN A N 1
ATOM 741 C CA . ASN A 1 93 ? -12.289 1.628 -0.684 1.00 60.09 93 ASN A CA 1
ATOM 742 C C . ASN A 1 93 ? -13.589 2.122 -1.319 1.00 60.09 93 ASN A C 1
ATOM 744 O O . ASN A 1 93 ? -14.572 2.305 -0.607 1.00 60.09 93 ASN A O 1
ATOM 748 N N . THR A 1 94 ? -13.608 2.405 -2.620 1.00 39.47 94 THR A N 1
ATOM 749 C CA . THR A 1 94 ? -14.902 2.504 -3.305 1.00 39.47 94 THR A CA 1
ATOM 750 C C . THR A 1 94 ? -15.401 1.081 -3.497 1.00 39.47 94 THR A C 1
ATOM 752 O O . THR A 1 94 ? -14.933 0.379 -4.391 1.00 39.47 94 THR A O 1
ATOM 755 N N . ILE A 1 95 ? -16.267 0.657 -2.573 1.00 38.38 95 ILE A N 1
ATOM 756 C CA . ILE A 1 95 ? -17.258 -0.395 -2.823 1.00 38.38 95 ILE A CA 1
ATOM 757 C C . ILE A 1 95 ? -18.202 0.126 -3.907 1.00 38.38 95 ILE A C 1
ATOM 759 O O . ILE A 1 95 ? -18.564 1.324 -3.814 1.00 38.38 95 ILE A O 1
#

Radius of gyration: 23.13 Å; chains: 1; bounding box: 49×28×66 Å

Foldseek 3Di:
DVVVVVVVVVVVVVVVVVVVVVVVVPDDDPVRVVVQQVCQQADKDAQDPLQDDPVFDPDDHRDIDGGQQCVVPDPDGVVVSVVCRVVSHHSGHDD

Secondary structure (DSSP, 8-state):
-HHHHHHHHHHHHHHHHHHHHHHGGGPPPHHHHHHHHHHHHH-EEE--TTT--TTT----TT-EEES--GGGTTTS-HHHHHHHHHTT-------